Protein AF-A0A640SDH5-F1 (afdb_monomer)

Foldseek 3Di:
DDDPDDDDDDDPDDPDPDPPPDDPPDPFDFDDDLQDDDDPPDDGDGPVDDDDDDPVNVDDDPVVVCCVVPDDDPPVNVVVVVVVLVQLVVVCVVVVHDSPPDGNVSVVVVVVVVD

Solvent-accessible surface area (backbone atoms only — not comparable to full-atom values): 7808 Å² total; per-residue (Å²): 137,82,83,80,79,84,81,77,88,74,81,84,80,76,89,72,82,70,76,78,80,72,73,86,70,71,76,64,57,69,64,77,55,78,72,66,72,77,62,96,88,59,80,79,52,41,65,90,75,65,84,79,84,51,70,79,78,74,54,78,55,69,74,55,53,51,49,64,73,72,48,75,78,52,77,64,57,56,52,51,52,53,53,53,52,51,56,50,37,56,54,20,60,76,68,78,42,69,57,73,86,58,50,45,58,60,51,51,59,56,55,59,76,78,112

Radius of gyration: 28.2 Å; Cα contacts (8 Å, |Δi|>4): 42; chains: 1; bounding box: 96×28×57 Å

Secondary structure (DSSP, 8-state):
---------------S-PPP---S--PPPB---TT----TTPPPPBGGGPPPPPHHHH---HHHHHHHHH-PPPHHHHHHHHHHHHHHHHHHHHTT---SSPPHHHHHHHHGGG-

Organism: NCBI:txid285557

Structure (mmCIF, N/CA/C/O backbone):
data_AF-A0A640SDH5-F1
#
_entry.id   AF-A0A640SDH5-F1
#
loop_
_atom_site.group_PDB
_atom_site.id
_atom_site.type_symbol
_atom_site.label_atom_id
_atom_site.label_alt_id
_atom_site.label_comp_id
_atom_site.label_asym_id
_atom_site.label_entity_id
_atom_site.label_seq_id
_atom_site.pdbx_PDB_ins_code
_atom_site.Cartn_x
_atom_site.Cartn_y
_atom_site.Cartn_z
_atom_site.occupancy
_atom_site.B_iso_or_equiv
_atom_site.auth_seq_id
_atom_site.auth_comp_id
_atom_site.auth_asym_id
_atom_site.auth_atom_id
_atom_site.pdbx_PDB_model_num
ATOM 1 N N . MET A 1 1 ? 69.561 6.419 -12.230 1.00 42.62 1 MET A N 1
ATOM 2 C CA . MET A 1 1 ? 69.320 6.392 -13.681 1.00 42.62 1 MET A CA 1
ATOM 3 C C . MET A 1 1 ? 67.874 5.977 -13.787 1.00 42.62 1 MET A C 1
ATOM 5 O O . MET A 1 1 ? 67.594 4.792 -13.691 1.00 42.62 1 MET A O 1
ATOM 9 N N . ASP A 1 2 ? 66.990 6.968 -13.721 1.00 51.75 2 ASP A N 1
ATOM 10 C CA . ASP A 1 2 ? 65.544 6.789 -13.812 1.00 51.75 2 ASP A CA 1
ATOM 11 C C . ASP A 1 2 ? 65.199 6.599 -15.289 1.00 51.75 2 ASP A C 1
ATOM 13 O O . ASP A 1 2 ? 65.511 7.462 -16.107 1.00 51.75 2 ASP A O 1
ATOM 17 N N . ASP A 1 3 ? 64.628 5.447 -15.631 1.00 55.03 3 ASP A N 1
ATOM 18 C CA . ASP A 1 3 ? 64.059 5.198 -16.952 1.00 55.03 3 ASP A CA 1
ATOM 19 C C . ASP A 1 3 ? 62.738 5.978 -17.061 1.00 55.03 3 ASP A C 1
ATOM 21 O O . ASP A 1 3 ? 61.741 5.643 -16.416 1.00 55.03 3 ASP A O 1
ATOM 25 N N . GLU A 1 4 ? 62.738 7.056 -17.848 1.00 59.47 4 GLU A N 1
ATOM 26 C CA . GLU A 1 4 ? 61.537 7.820 -18.193 1.00 59.47 4 GLU A CA 1
ATOM 27 C C . GLU A 1 4 ? 60.613 6.954 -19.063 1.00 59.47 4 GLU A C 1
ATOM 29 O O . GLU A 1 4 ? 60.897 6.672 -20.226 1.00 59.47 4 GLU A O 1
ATOM 34 N N . ALA A 1 5 ? 59.494 6.513 -18.484 1.00 63.62 5 ALA A N 1
ATOM 35 C CA . ALA A 1 5 ? 58.452 5.790 -19.199 1.00 63.62 5 ALA A CA 1
ATOM 36 C C . ALA A 1 5 ? 57.774 6.719 -20.221 1.00 63.62 5 ALA A C 1
ATOM 38 O O . ALA A 1 5 ? 57.009 7.612 -19.857 1.00 63.62 5 ALA A O 1
ATOM 39 N N . GLU A 1 6 ? 58.060 6.499 -21.502 1.00 62.66 6 GLU A N 1
ATOM 40 C CA . GLU A 1 6 ? 57.423 7.181 -22.626 1.00 62.66 6 GLU A CA 1
ATOM 41 C C . GLU A 1 6 ? 55.918 6.863 -22.648 1.00 62.66 6 GLU A C 1
ATOM 43 O O . GLU A 1 6 ? 55.494 5.739 -22.925 1.00 62.66 6 GLU A O 1
ATOM 48 N N . VAL A 1 7 ? 55.094 7.858 -22.309 1.00 66.56 7 VAL A N 1
ATOM 49 C CA . VAL A 1 7 ? 53.632 7.754 -22.363 1.00 66.56 7 VAL A CA 1
ATOM 50 C C . VAL A 1 7 ? 53.188 8.075 -23.786 1.00 66.56 7 VAL A C 1
ATOM 52 O O . VAL A 1 7 ? 53.177 9.232 -24.199 1.00 66.56 7 VAL A O 1
ATOM 55 N N . VAL A 1 8 ? 52.836 7.036 -24.541 1.00 64.56 8 VAL A N 1
ATOM 56 C CA . VAL A 1 8 ? 52.263 7.171 -25.884 1.00 64.56 8 VAL A CA 1
ATOM 57 C C . VAL A 1 8 ? 50.768 7.444 -25.752 1.00 64.56 8 VAL A C 1
ATOM 59 O O . VAL A 1 8 ? 50.019 6.587 -25.283 1.00 64.56 8 VAL A O 1
ATOM 62 N N . ASP A 1 9 ? 50.338 8.635 -26.169 1.00 63.41 9 ASP A N 1
ATOM 63 C CA . ASP A 1 9 ? 48.922 8.993 -26.241 1.00 63.41 9 ASP A CA 1
ATOM 64 C C . ASP A 1 9 ? 48.301 8.324 -27.477 1.00 63.41 9 ASP A C 1
ATOM 66 O O . ASP A 1 9 ? 48.606 8.670 -28.622 1.00 63.41 9 ASP A O 1
ATOM 70 N N . ALA A 1 10 ? 47.506 7.28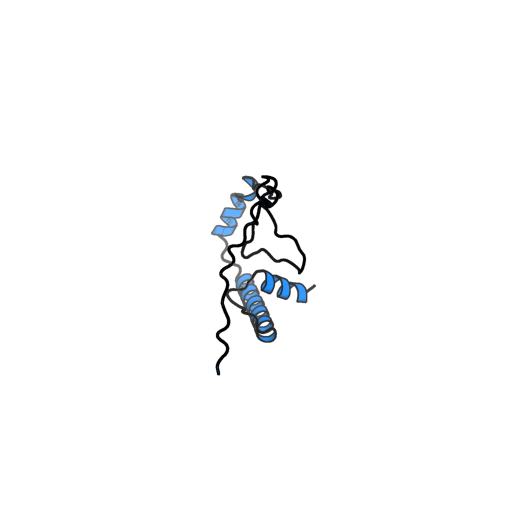2 -27.244 1.00 68.25 10 ALA A N 1
ATOM 71 C CA . ALA A 1 10 ? 46.852 6.509 -28.288 1.00 68.25 10 ALA A CA 1
ATOM 72 C C . ALA A 1 10 ? 45.354 6.827 -28.289 1.00 68.25 10 ALA A C 1
ATOM 74 O O . ALA A 1 10 ? 44.580 6.257 -27.520 1.00 68.25 10 ALA A O 1
ATOM 75 N N . GLU A 1 11 ? 44.945 7.723 -29.185 1.00 62.28 11 GLU A N 1
ATOM 76 C CA . GLU A 1 11 ? 43.537 7.952 -29.511 1.00 62.28 11 GLU A CA 1
ATOM 77 C C . GLU A 1 11 ? 42.911 6.642 -30.029 1.00 62.28 11 GLU A C 1
ATOM 79 O O . GLU A 1 11 ? 43.390 6.035 -30.995 1.00 62.28 11 GLU A O 1
ATOM 84 N N . LEU A 1 12 ? 41.840 6.176 -29.378 1.00 59.41 12 LEU A N 1
ATOM 85 C CA . LEU A 1 12 ? 41.139 4.942 -29.740 1.00 59.41 12 LEU A CA 1
ATOM 86 C C . LEU A 1 12 ? 40.325 5.166 -31.028 1.00 59.41 12 LEU A C 1
ATOM 88 O O . LEU A 1 12 ? 39.181 5.616 -30.987 1.00 59.41 12 LEU A O 1
ATOM 92 N N . ALA A 1 13 ? 40.908 4.849 -32.185 1.00 62.66 13 ALA A N 1
ATOM 93 C CA . ALA A 1 13 ? 40.216 4.909 -33.471 1.00 62.66 13 ALA A CA 1
ATOM 94 C C . ALA A 1 13 ? 39.241 3.722 -33.631 1.00 62.66 13 ALA A C 1
ATOM 96 O O . ALA A 1 13 ? 39.607 2.668 -34.156 1.00 62.66 13 ALA A O 1
ATOM 97 N N . ASP A 1 14 ? 37.992 3.882 -33.182 1.00 66.00 14 ASP A N 1
ATOM 98 C CA . ASP A 1 14 ? 36.908 2.944 -33.497 1.00 66.00 14 ASP A CA 1
ATOM 99 C C . ASP A 1 14 ? 36.401 3.181 -34.932 1.00 66.00 14 ASP A C 1
ATOM 101 O O . ASP A 1 14 ? 35.656 4.121 -35.220 1.00 66.00 14 ASP A O 1
ATOM 105 N N . ASN A 1 15 ? 36.832 2.319 -35.857 1.00 59.72 15 ASN A N 1
ATOM 106 C CA . ASN A 1 15 ? 36.441 2.343 -37.267 1.00 59.72 15 ASN A CA 1
ATOM 107 C C . ASN A 1 15 ? 35.080 1.666 -37.498 1.00 59.72 15 ASN A C 1
ATOM 109 O O . ASN A 1 15 ? 34.967 0.698 -38.252 1.00 59.72 15 ASN A O 1
ATOM 113 N N . GLY A 1 16 ? 34.030 2.228 -36.902 1.00 61.34 16 GLY A N 1
ATOM 114 C CA . GLY A 1 16 ? 32.663 2.016 -37.378 1.00 61.34 16 GLY A CA 1
ATOM 115 C C . GLY A 1 16 ? 31.845 0.944 -36.663 1.00 61.34 16 GLY A C 1
ATOM 116 O O . GLY A 1 16 ? 30.829 0.518 -37.216 1.00 61.34 16 GLY A O 1
ATOM 117 N N . HIS A 1 17 ? 32.191 0.553 -35.436 1.00 60.69 17 HIS A N 1
ATOM 118 C CA . HIS A 1 17 ? 31.261 -0.197 -34.591 1.00 60.69 17 HIS A CA 1
ATOM 119 C C . HIS A 1 17 ? 30.349 0.747 -33.801 1.00 60.69 17 HIS A C 1
ATOM 121 O O . HIS A 1 17 ? 30.404 0.847 -32.579 1.00 60.69 17 HIS A O 1
ATOM 127 N N . LEU A 1 18 ? 29.434 1.413 -34.512 1.00 63.72 18 LEU A N 1
ATOM 128 C CA . LEU A 1 18 ? 28.316 2.067 -33.838 1.00 63.72 18 LEU A CA 1
ATOM 129 C C . LEU A 1 18 ? 27.467 0.993 -33.132 1.00 63.72 18 LEU A C 1
ATOM 131 O O . LEU A 1 18 ? 27.155 -0.033 -33.751 1.00 63.72 18 LEU A O 1
ATOM 135 N N . PRO A 1 19 ? 27.081 1.192 -31.857 1.00 65.38 19 PRO A N 1
ATOM 136 C CA . PRO A 1 19 ? 26.190 0.268 -31.173 1.00 65.38 19 PRO A CA 1
ATOM 137 C C . PRO A 1 19 ? 24.903 0.110 -31.986 1.00 65.38 19 PRO A C 1
ATOM 139 O O . PRO A 1 19 ? 24.377 1.081 -32.535 1.00 65.38 19 PRO A O 1
ATOM 142 N N . ALA A 1 20 ? 24.419 -1.131 -32.090 1.00 67.81 20 ALA A N 1
ATOM 143 C CA . ALA A 1 20 ? 23.199 -1.451 -32.818 1.00 67.81 20 ALA A CA 1
ATOM 144 C C . ALA A 1 20 ? 22.068 -0.504 -32.393 1.00 67.81 20 ALA A C 1
ATOM 146 O O . ALA A 1 20 ? 21.834 -0.316 -31.198 1.00 67.81 20 ALA A O 1
ATOM 147 N N . ALA A 1 21 ? 21.377 0.088 -33.371 1.00 64.12 21 ALA A N 1
ATOM 148 C CA . ALA A 1 21 ? 20.241 0.960 -33.110 1.00 64.12 21 ALA A CA 1
ATOM 149 C C . ALA A 1 21 ? 19.214 0.198 -32.262 1.00 64.12 21 ALA A C 1
ATOM 151 O O . ALA A 1 21 ? 18.652 -0.809 -32.700 1.00 64.12 21 ALA A O 1
ATOM 152 N N . HIS A 1 22 ? 19.002 0.656 -31.028 1.00 58.16 22 HIS A N 1
ATOM 153 C CA . HIS A 1 22 ? 17.940 0.137 -30.183 1.00 58.16 22 HIS A CA 1
ATOM 154 C C . HIS A 1 22 ? 16.612 0.349 -30.913 1.00 58.16 22 HIS A C 1
ATOM 156 O O . HIS A 1 22 ? 16.319 1.447 -31.376 1.00 58.16 22 HIS A O 1
ATOM 162 N N . SER A 1 23 ? 15.825 -0.717 -31.056 1.00 61.12 23 SER A N 1
ATOM 163 C CA . SER A 1 23 ? 14.477 -0.639 -31.611 1.00 61.12 23 SER A CA 1
ATOM 164 C C . SER A 1 23 ? 13.669 0.419 -30.855 1.00 61.12 23 SER A C 1
ATOM 166 O O . SER A 1 23 ? 13.528 0.314 -29.638 1.00 61.12 23 SER A O 1
ATOM 168 N N . ASP A 1 24 ? 13.121 1.388 -31.590 1.00 55.72 24 ASP A N 1
ATOM 169 C CA . ASP A 1 24 ? 12.449 2.621 -31.136 1.00 55.72 24 ASP A CA 1
ATOM 170 C C . ASP A 1 24 ? 11.148 2.418 -30.330 1.00 55.72 24 ASP A C 1
ATOM 172 O O . ASP A 1 24 ? 10.349 3.339 -30.148 1.00 55.72 24 ASP A O 1
ATOM 176 N N . THR A 1 25 ? 10.895 1.213 -29.813 1.00 57.69 25 THR A N 1
ATOM 177 C CA . THR A 1 25 ? 9.852 1.054 -28.800 1.00 57.69 25 THR A CA 1
ATOM 178 C C . THR A 1 25 ? 10.391 1.643 -27.510 1.00 57.69 25 THR A C 1
ATOM 180 O O . THR A 1 25 ? 11.098 0.972 -26.757 1.00 57.69 25 THR A O 1
ATOM 183 N N . ALA A 1 26 ? 10.084 2.923 -27.285 1.00 61.91 26 ALA A N 1
ATOM 184 C CA . ALA A 1 26 ? 10.378 3.594 -26.032 1.00 61.91 26 ALA A CA 1
ATOM 185 C C . ALA A 1 26 ? 9.954 2.670 -24.877 1.00 61.91 26 ALA A C 1
ATOM 187 O O . ALA A 1 26 ? 8.803 2.215 -24.864 1.00 61.91 26 ALA A O 1
ATOM 188 N N . PRO A 1 27 ? 10.859 2.343 -23.935 1.00 61.34 27 PRO A N 1
ATOM 189 C CA . PRO A 1 27 ? 10.501 1.493 -22.816 1.00 61.34 27 PRO A CA 1
ATOM 190 C C . PRO A 1 27 ? 9.328 2.146 -22.088 1.00 61.34 27 PRO A C 1
ATOM 192 O O . PRO A 1 27 ? 9.391 3.318 -21.707 1.00 61.34 27 PRO A O 1
ATOM 195 N N . SER A 1 28 ? 8.233 1.396 -21.951 1.00 71.81 28 SER A N 1
ATOM 196 C CA . SER A 1 28 ? 7.040 1.849 -21.241 1.00 71.81 28 SER A CA 1
ATOM 197 C C . SER A 1 28 ? 7.455 2.356 -19.865 1.00 71.81 28 SER A C 1
ATOM 199 O O . SER A 1 28 ? 8.159 1.646 -19.139 1.00 71.81 28 SER A O 1
ATOM 201 N N . ARG A 1 29 ? 7.064 3.589 -19.527 1.00 76.88 29 ARG A N 1
ATOM 202 C CA . ARG A 1 29 ? 7.544 4.251 -18.313 1.00 76.88 29 ARG A CA 1
ATOM 203 C C . ARG A 1 29 ? 7.168 3.413 -17.088 1.00 76.88 29 ARG A C 1
ATOM 205 O O . ARG A 1 29 ? 6.013 2.985 -16.987 1.00 76.88 29 ARG A O 1
ATOM 212 N N . PRO A 1 30 ? 8.124 3.139 -16.182 1.00 77.44 30 PRO A N 1
ATOM 213 C CA . PRO A 1 30 ? 7.820 2.409 -14.967 1.00 77.44 30 PRO A CA 1
ATOM 214 C C . PRO A 1 30 ? 6.908 3.266 -14.085 1.00 77.44 30 PRO A C 1
ATOM 216 O O . PRO A 1 30 ? 7.207 4.432 -13.822 1.00 77.44 30 PRO A O 1
ATOM 219 N N . VAL A 1 31 ? 5.809 2.682 -13.614 1.00 78.81 31 VAL A N 1
ATOM 220 C CA . VAL A 1 31 ? 4.866 3.343 -12.707 1.00 78.81 31 VAL A CA 1
ATOM 221 C C . VAL A 1 31 ? 5.130 2.848 -11.297 1.00 78.81 31 VAL A C 1
ATOM 223 O O . VAL A 1 31 ? 4.472 1.937 -10.805 1.00 78.81 31 VAL A O 1
ATOM 226 N N . VAL A 1 32 ? 6.141 3.433 -10.660 1.00 77.75 32 VAL A N 1
ATOM 227 C CA . VAL A 1 32 ? 6.491 3.132 -9.270 1.00 77.75 32 VAL A CA 1
ATOM 228 C C . VAL A 1 32 ? 5.995 4.259 -8.382 1.00 77.75 32 VAL A C 1
ATOM 230 O O . VAL A 1 32 ? 6.346 5.423 -8.574 1.00 77.75 32 VAL A O 1
ATOM 233 N N . ASP A 1 33 ? 5.209 3.905 -7.376 1.00 79.38 33 ASP A N 1
ATOM 234 C CA . ASP A 1 33 ? 4.755 4.816 -6.333 1.00 79.38 33 ASP A CA 1
ATOM 235 C C . ASP A 1 33 ? 5.069 4.266 -4.931 1.00 79.38 33 ASP A C 1
ATOM 237 O O . ASP A 1 33 ? 5.654 3.197 -4.755 1.00 79.38 33 ASP A O 1
ATOM 241 N N . ARG A 1 34 ? 4.646 4.991 -3.890 1.00 70.25 34 ARG A N 1
ATOM 242 C CA . ARG A 1 34 ? 4.826 4.583 -2.482 1.00 70.25 34 ARG A CA 1
ATOM 243 C C . ARG A 1 34 ? 4.100 3.279 -2.096 1.00 70.25 34 ARG A C 1
ATOM 245 O O . ARG A 1 34 ? 4.282 2.788 -0.975 1.00 70.25 34 ARG A O 1
ATOM 252 N N . HIS A 1 35 ? 3.217 2.776 -2.955 1.00 77.50 35 HIS A N 1
ATOM 253 C CA . HIS A 1 35 ? 2.438 1.552 -2.779 1.00 77.50 35 HIS A CA 1
ATOM 254 C C . HIS A 1 35 ? 2.986 0.377 -3.587 1.00 77.50 35 HIS A C 1
ATOM 256 O O . HIS A 1 35 ? 2.576 -0.757 -3.353 1.00 77.50 35 HIS A O 1
ATOM 262 N N . THR A 1 36 ? 3.959 0.624 -4.460 1.00 77.38 36 THR A N 1
ATOM 263 C CA . THR A 1 36 ? 4.641 -0.415 -5.223 1.00 77.38 36 THR A CA 1
ATOM 264 C C . THR A 1 36 ? 5.560 -1.216 -4.298 1.00 77.38 36 THR A C 1
ATOM 266 O O . THR A 1 36 ? 6.504 -0.680 -3.715 1.00 77.38 36 THR A O 1
ATOM 269 N N . ILE A 1 37 ? 5.268 -2.507 -4.143 1.00 79.50 37 ILE A N 1
ATOM 270 C CA .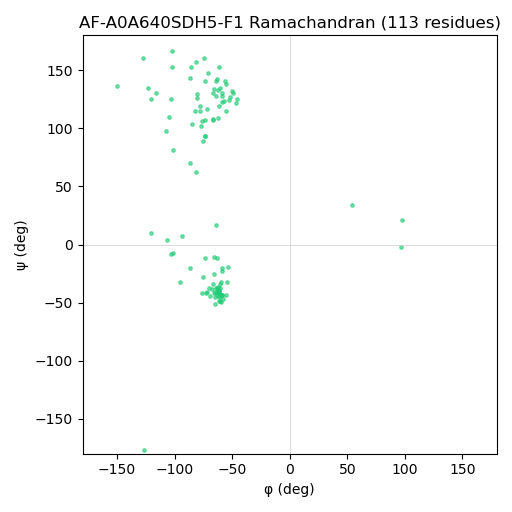 ILE A 1 37 ? 6.085 -3.475 -3.402 1.00 79.50 37 ILE A CA 1
ATOM 271 C C . ILE A 1 37 ? 6.461 -4.563 -4.394 1.00 79.50 37 ILE A C 1
ATOM 273 O O . ILE A 1 37 ? 5.572 -5.141 -5.009 1.00 79.50 37 ILE A O 1
ATOM 277 N N . LEU A 1 38 ? 7.757 -4.827 -4.536 1.00 80.56 38 LEU A N 1
ATOM 278 C CA . LEU A 1 38 ? 8.271 -5.834 -5.455 1.00 80.56 38 LEU A CA 1
ATOM 279 C C . LEU A 1 38 ? 9.101 -6.854 -4.689 1.00 80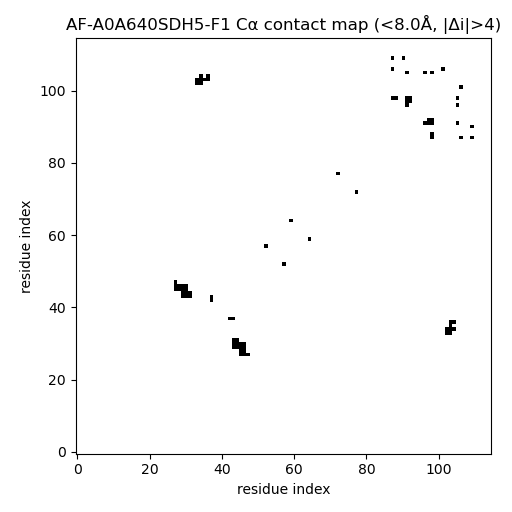.56 38 LEU A C 1
ATOM 281 O O . LEU A 1 38 ? 9.944 -6.489 -3.861 1.00 80.56 38 LEU A O 1
ATOM 285 N N . ALA A 1 39 ? 8.878 -8.128 -4.983 1.00 83.50 39 ALA A N 1
ATOM 286 C CA . ALA A 1 39 ? 9.786 -9.187 -4.584 1.00 83.50 39 ALA A CA 1
ATOM 287 C C . ALA A 1 39 ? 11.056 -9.159 -5.452 1.00 83.50 39 ALA A C 1
ATOM 289 O O . ALA A 1 39 ? 11.102 -8.594 -6.548 1.00 83.50 39 ALA A O 1
ATOM 290 N N . ARG A 1 40 ? 12.130 -9.789 -4.963 1.00 81.56 40 ARG A N 1
ATOM 291 C CA . ARG A 1 40 ? 13.387 -9.864 -5.714 1.00 81.56 40 ARG A CA 1
ATOM 292 C C . ARG A 1 40 ? 13.159 -10.616 -7.030 1.00 81.56 40 ARG A C 1
ATOM 294 O O . ARG A 1 40 ? 12.836 -11.797 -7.008 1.00 81.56 40 ARG A O 1
ATOM 301 N N . GLY A 1 41 ? 13.404 -9.939 -8.150 1.00 83.31 41 GLY A N 1
ATOM 302 C CA . GLY A 1 41 ? 13.253 -10.502 -9.496 1.00 83.31 41 GLY A CA 1
ATOM 303 C C . GLY A 1 41 ? 11.917 -10.189 -10.173 1.00 83.31 41 GLY A C 1
ATOM 304 O O . GLY A 1 41 ? 11.747 -10.560 -11.331 1.00 83.31 41 GLY A O 1
ATOM 305 N N . GLU A 1 42 ? 10.994 -9.493 -9.507 1.00 83.94 42 GLU A N 1
ATOM 306 C CA . GLU A 1 42 ? 9.773 -9.014 -10.157 1.00 83.94 42 GLU A CA 1
ATOM 307 C C . GLU A 1 42 ? 10.059 -7.829 -11.084 1.00 83.94 42 GLU A C 1
ATOM 309 O O . GLU A 1 42 ? 10.867 -6.945 -10.784 1.00 83.94 42 GLU A O 1
ATOM 314 N N . ALA A 1 43 ? 9.385 -7.827 -12.235 1.00 81.19 43 ALA A N 1
ATOM 315 C CA . ALA A 1 43 ? 9.473 -6.747 -13.204 1.00 81.19 43 ALA A CA 1
ATOM 316 C C . ALA A 1 43 ? 8.768 -5.487 -12.683 1.00 81.19 43 ALA A C 1
ATOM 318 O O . ALA A 1 43 ? 7.754 -5.564 -11.988 1.00 81.19 43 ALA A O 1
ATOM 319 N N . LEU A 1 44 ? 9.289 -4.317 -13.058 1.00 81.81 44 LEU A N 1
ATOM 320 C CA . LEU A 1 44 ? 8.653 -3.047 -12.724 1.00 81.81 44 LEU A CA 1
ATOM 321 C C . LEU A 1 44 ? 7.298 -2.938 -13.445 1.00 81.81 44 LEU A C 1
ATOM 323 O O . LEU A 1 44 ? 7.241 -3.200 -14.648 1.00 81.81 44 LEU A O 1
ATOM 327 N N . PRO A 1 45 ? 6.223 -2.525 -12.752 1.00 79.56 45 PRO A N 1
ATOM 328 C CA . PRO A 1 45 ? 4.948 -2.241 -13.398 1.00 79.56 45 PRO A CA 1
ATOM 329 C C . PRO A 1 45 ? 5.102 -1.079 -14.385 1.00 79.56 45 PRO A C 1
ATOM 331 O O . PRO A 1 45 ? 5.824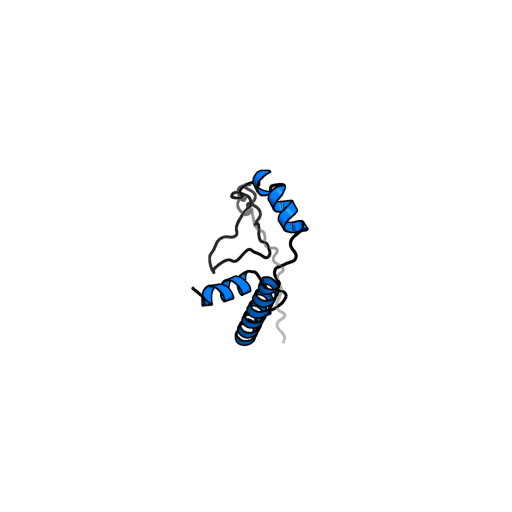 -0.117 -14.117 1.00 79.56 45 PRO A O 1
ATOM 334 N N . THR A 1 46 ? 4.413 -1.155 -15.522 1.00 80.81 46 THR A N 1
ATOM 335 C CA . THR A 1 46 ? 4.481 -0.149 -16.591 1.00 80.81 46 THR A CA 1
ATOM 336 C C . THR A 1 46 ? 3.092 0.343 -16.997 1.00 80.81 46 THR A C 1
ATOM 338 O O . THR A 1 46 ? 2.081 -0.314 -16.742 1.00 80.81 46 THR A O 1
ATOM 341 N N . GLU A 1 47 ? 3.033 1.511 -17.645 1.00 72.44 47 GLU A N 1
ATOM 342 C CA . GLU A 1 47 ? 1.776 2.150 -18.082 1.00 72.44 47 GLU A CA 1
ATOM 343 C C . GLU A 1 47 ? 0.945 1.283 -19.049 1.00 72.44 47 GLU A C 1
ATOM 345 O O . GLU A 1 47 ? -0.273 1.426 -19.120 1.00 72.44 47 GLU A O 1
ATOM 350 N N . ALA A 1 48 ? 1.576 0.338 -19.755 1.00 67.31 48 ALA A N 1
ATOM 351 C CA . ALA A 1 48 ? 0.939 -0.484 -20.787 1.00 67.31 48 ALA A CA 1
ATOM 352 C C . ALA A 1 48 ? -0.149 -1.449 -20.261 1.00 67.31 48 ALA A C 1
ATOM 354 O O . ALA A 1 48 ? -0.875 -2.034 -21.062 1.00 67.31 48 ALA A O 1
ATOM 355 N N . GLY A 1 49 ? -0.272 -1.623 -18.939 1.00 61.56 49 GLY A N 1
ATOM 356 C CA . GLY A 1 49 ? -1.226 -2.540 -18.302 1.00 61.56 49 GLY A CA 1
ATOM 357 C C . GLY A 1 49 ? -2.226 -1.887 -17.344 1.00 61.56 49 GLY A C 1
ATOM 358 O O . GLY A 1 49 ? -2.898 -2.604 -16.602 1.00 61.56 49 GLY A O 1
ATOM 359 N N . GLN A 1 50 ? -2.316 -0.553 -17.297 1.00 63.22 50 GLN A N 1
ATOM 360 C CA . GLN A 1 50 ? -3.185 0.119 -16.328 1.00 63.22 50 GLN A CA 1
ATOM 361 C C . GLN A 1 50 ? -4.653 0.152 -16.765 1.00 63.22 50 GLN A C 1
ATOM 363 O O . GLN A 1 50 ? -5.008 0.663 -17.826 1.00 63.22 50 GLN A O 1
ATOM 368 N N . LEU A 1 51 ? -5.527 -0.341 -15.884 1.00 64.88 51 LEU A N 1
ATOM 369 C CA . LEU A 1 51 ? -6.968 -0.123 -15.976 1.00 64.88 51 LEU A CA 1
ATOM 370 C C . LEU A 1 51 ? -7.259 1.376 -15.817 1.00 64.88 51 LEU A C 1
ATOM 372 O O . LEU A 1 51 ? -6.809 2.006 -14.861 1.00 64.88 51 LEU A O 1
ATOM 376 N N . THR A 1 52 ? -8.010 1.954 -16.754 1.00 65.44 52 THR A N 1
ATOM 377 C CA . THR A 1 52 ? -8.459 3.349 -16.657 1.00 65.44 52 THR A CA 1
ATOM 378 C C . THR A 1 52 ? -9.676 3.434 -15.737 1.00 65.44 52 THR A C 1
ATOM 380 O O . THR A 1 52 ? -10.640 2.693 -15.924 1.00 65.44 52 THR A O 1
ATOM 383 N N . TYR A 1 53 ? -9.642 4.336 -14.753 1.00 65.50 53 TYR A N 1
ATOM 384 C CA . TYR A 1 53 ? -10.777 4.568 -13.857 1.00 65.50 53 TYR A CA 1
ATOM 385 C C . TYR A 1 53 ? -11.995 5.105 -14.615 1.00 65.50 53 TYR A C 1
ATOM 387 O O . TYR A 1 53 ? -11.869 5.968 -15.487 1.00 65.50 53 TYR A O 1
ATOM 395 N N . THR A 1 54 ? -13.181 4.632 -14.239 1.00 77.31 54 THR A N 1
ATOM 396 C CA . THR A 1 54 ? -14.467 5.152 -14.718 1.00 77.31 54 THR A CA 1
ATOM 397 C C . THR A 1 54 ? -15.114 6.051 -13.665 1.00 77.31 54 THR A C 1
ATOM 399 O O . THR A 1 54 ? -14.737 6.029 -12.495 1.00 77.31 54 THR A O 1
ATOM 402 N N . GLU A 1 55 ? -16.141 6.823 -14.034 1.00 74.19 55 GLU A N 1
ATOM 403 C CA . GLU A 1 55 ? -16.875 7.670 -13.074 1.00 74.19 55 GLU A CA 1
ATOM 404 C C . GLU A 1 55 ? -17.420 6.882 -11.873 1.00 74.19 55 GLU A C 1
ATOM 406 O O . GLU A 1 55 ? -17.458 7.392 -10.753 1.00 74.19 55 GLU A O 1
ATOM 411 N N . ARG A 1 56 ? -17.788 5.612 -12.080 1.00 73.44 56 ARG A N 1
ATOM 412 C CA . ARG A 1 56 ? -18.279 4.731 -11.009 1.00 73.44 56 ARG A CA 1
ATOM 413 C C . ARG A 1 56 ? -17.214 4.424 -9.958 1.00 73.44 56 ARG A C 1
ATOM 415 O O . ARG A 1 56 ? -17.570 4.126 -8.823 1.00 73.44 56 ARG A O 1
ATOM 422 N N . ASP A 1 57 ? -15.942 4.496 -10.334 1.00 73.00 57 ASP A N 1
ATOM 423 C CA . ASP A 1 57 ? -14.806 4.265 -9.443 1.00 73.00 57 ASP A CA 1
ATOM 424 C C . ASP A 1 57 ? -14.402 5.544 -8.692 1.00 73.00 57 ASP A C 1
ATOM 426 O O . ASP A 1 57 ? -13.749 5.477 -7.651 1.00 73.00 57 ASP A O 1
ATOM 430 N N . LEU A 1 58 ? -14.802 6.714 -9.205 1.00 75.69 58 LEU A N 1
ATOM 431 C CA . LEU A 1 58 ? -14.432 8.025 -8.667 1.00 75.69 58 LEU A CA 1
ATOM 432 C C . LEU A 1 58 ? -15.481 8.600 -7.707 1.00 75.69 58 LEU A C 1
ATOM 434 O O . LEU A 1 58 ? -15.124 9.315 -6.767 1.00 75.69 58 LEU A O 1
ATOM 438 N N . TYR A 1 59 ? -16.765 8.302 -7.923 1.00 83.06 59 TYR A N 1
ATOM 439 C CA . TYR A 1 59 ? -17.862 8.929 -7.184 1.00 83.06 59 TYR A CA 1
ATOM 440 C C . TYR A 1 59 ? -18.648 7.933 -6.328 1.00 83.06 59 TYR A C 1
ATOM 442 O O . TYR A 1 59 ? -19.117 6.895 -6.788 1.00 83.06 59 TYR A O 1
ATOM 450 N N . VAL A 1 60 ? -18.852 8.293 -5.058 1.00 81.44 60 VAL A N 1
ATOM 451 C CA . VAL A 1 60 ? -19.731 7.554 -4.142 1.00 81.44 60 VAL A CA 1
ATOM 452 C C . VAL A 1 60 ? -21.181 8.016 -4.285 1.00 81.44 60 VAL A C 1
ATOM 454 O O . VAL A 1 60 ? -21.448 9.172 -4.607 1.00 81.44 60 VAL A O 1
ATOM 457 N N . SER A 1 61 ? -22.134 7.130 -3.986 1.00 84.62 61 SER A N 1
ATOM 458 C CA . SER A 1 61 ? -23.555 7.491 -3.956 1.00 84.62 61 SER A CA 1
ATOM 459 C C . SER A 1 61 ? -23.857 8.568 -2.910 1.00 84.62 61 SER A C 1
ATOM 461 O O . SER A 1 61 ? -23.196 8.650 -1.871 1.00 84.62 61 SER A O 1
ATOM 463 N N . GLU A 1 62 ? -24.910 9.352 -3.145 1.00 85.31 62 GLU A N 1
ATOM 464 C CA . GLU A 1 62 ? -25.342 10.428 -2.245 1.00 85.31 62 GLU A CA 1
ATOM 465 C C . GLU A 1 62 ? -25.601 9.922 -0.816 1.00 85.31 62 GLU A C 1
ATOM 467 O O . GLU A 1 62 ? -25.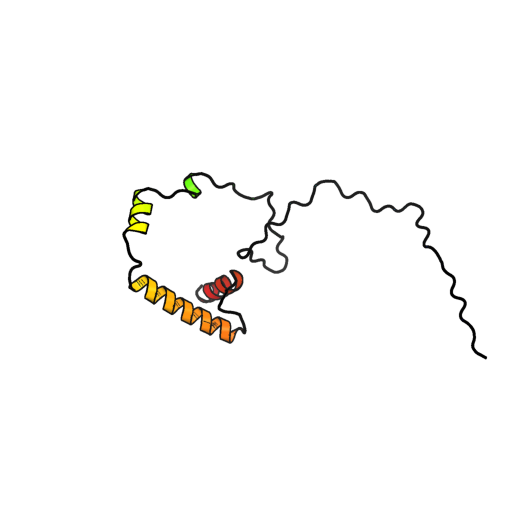082 10.482 0.149 1.00 85.31 62 GLU A O 1
ATOM 472 N N . ALA A 1 63 ? -26.266 8.771 -0.679 1.00 79.25 63 ALA A N 1
ATOM 473 C CA . ALA A 1 63 ? -26.488 8.113 0.610 1.00 79.25 63 ALA A CA 1
ATOM 474 C C . ALA A 1 63 ? -25.178 7.740 1.340 1.00 79.25 63 ALA A C 1
ATOM 476 O O . ALA A 1 63 ? -25.113 7.751 2.573 1.00 79.25 63 ALA A O 1
ATOM 477 N N . THR A 1 64 ? -24.117 7.404 0.600 1.00 78.50 64 THR A N 1
ATOM 478 C CA . THR A 1 64 ? -22.792 7.109 1.172 1.00 78.50 64 THR A CA 1
ATOM 479 C C . THR A 1 64 ? -22.082 8.393 1.587 1.00 78.50 64 THR A C 1
ATOM 481 O O . THR A 1 64 ? -21.516 8.453 2.680 1.00 78.50 64 THR A O 1
ATOM 484 N N . ALA A 1 65 ? -22.165 9.440 0.764 1.00 82.38 65 ALA A N 1
ATOM 485 C CA . ALA A 1 65 ? -21.624 10.755 1.085 1.00 82.38 65 ALA A CA 1
ATOM 486 C C . ALA A 1 65 ? -22.277 11.345 2.347 1.00 82.38 65 ALA A C 1
ATOM 488 O O . ALA A 1 65 ? -21.580 11.860 3.221 1.00 82.38 65 ALA A O 1
ATOM 489 N N . GLU A 1 66 ? -23.596 11.223 2.487 1.00 79.69 66 GLU A N 1
ATOM 490 C CA . GLU A 1 66 ? -24.333 11.699 3.659 1.00 79.69 66 GLU A CA 1
ATOM 491 C C . GLU A 1 66 ? -23.945 10.931 4.932 1.00 79.69 66 GLU A C 1
ATOM 493 O O . GLU A 1 66 ? -23.702 11.528 5.984 1.00 79.69 66 GLU A O 1
ATOM 498 N N . ARG A 1 67 ? -23.773 9.606 4.833 1.00 73.38 67 ARG A N 1
ATOM 499 C CA . ARG A 1 67 ? -23.262 8.783 5.942 1.00 73.38 67 ARG A CA 1
ATOM 500 C C . ARG A 1 67 ? -21.848 9.175 6.363 1.00 73.38 67 ARG A C 1
ATOM 502 O O . ARG A 1 67 ? -21.575 9.182 7.561 1.00 73.38 67 ARG A O 1
ATOM 509 N N . LEU A 1 68 ? -20.970 9.491 5.412 1.00 71.44 68 LEU A N 1
ATOM 510 C CA . LEU A 1 68 ? -19.601 9.938 5.692 1.00 71.44 68 LEU A CA 1
ATOM 511 C C . LEU A 1 68 ? -19.571 11.313 6.372 1.00 71.44 68 LEU A C 1
ATOM 513 O O . LEU A 1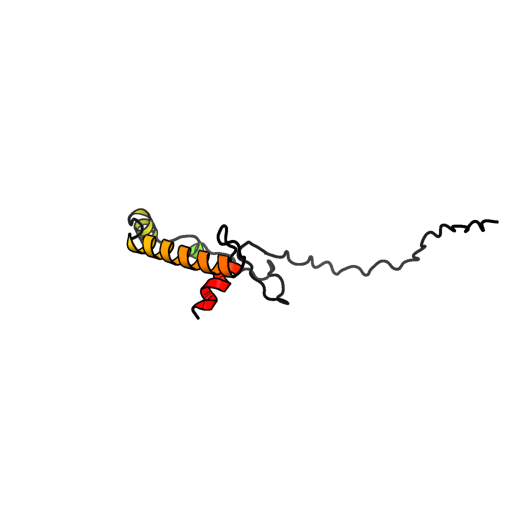 68 ? -18.764 11.519 7.275 1.00 71.44 68 LEU A O 1
ATOM 517 N N . LYS A 1 69 ? -20.453 12.234 5.967 1.00 72.69 69 LYS A N 1
ATOM 518 C CA . LYS A 1 69 ? -20.553 13.583 6.548 1.00 72.69 69 LYS A CA 1
ATOM 519 C C . LYS A 1 69 ? -21.146 13.575 7.960 1.00 72.69 69 LYS A C 1
ATOM 521 O O . LYS A 1 69 ? -20.659 14.292 8.828 1.00 72.69 69 LYS A O 1
ATOM 526 N N . ASN A 1 70 ? -22.172 12.754 8.195 1.00 66.12 70 ASN A N 1
ATOM 527 C CA . ASN A 1 70 ? -23.017 12.857 9.391 1.00 66.12 70 ASN A CA 1
ATOM 528 C C . ASN A 1 70 ? -22.704 11.834 10.493 1.00 66.12 70 ASN A C 1
ATOM 530 O O . ASN A 1 70 ? -23.257 11.927 11.589 1.00 66.12 70 ASN A O 1
ATOM 534 N N . LYS A 1 71 ? -21.824 10.855 10.251 1.00 58.81 71 LYS A N 1
ATOM 535 C CA . LYS A 1 71 ? -21.383 9.920 11.295 1.00 58.81 71 LYS A CA 1
ATOM 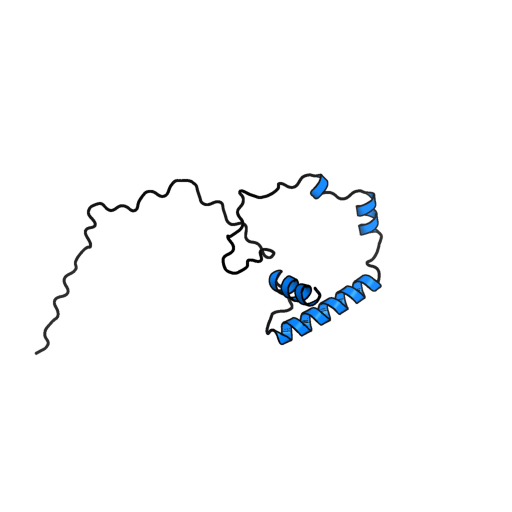536 C C . LYS A 1 71 ? -19.969 10.266 11.743 1.00 58.81 71 LYS A C 1
ATOM 538 O O . LYS A 1 71 ? -19.002 10.033 11.022 1.00 58.81 71 LYS A O 1
ATOM 543 N N . SER A 1 72 ? -19.843 10.779 12.970 1.00 55.78 72 SER A N 1
ATOM 544 C CA . SER A 1 72 ? -18.548 10.818 13.650 1.00 55.78 72 SER A CA 1
ATOM 545 C C . SER A 1 72 ? -17.994 9.393 13.717 1.00 55.78 72 SER A C 1
ATOM 547 O O . SER A 1 72 ? -18.750 8.429 13.887 1.00 55.78 72 SER A O 1
ATOM 549 N N . LYS A 1 73 ? -16.675 9.241 13.522 1.00 58.25 73 LYS A N 1
ATOM 550 C CA . LYS A 1 73 ? -15.999 7.943 13.646 1.00 58.25 73 LYS A CA 1
ATOM 551 C C . LYS A 1 73 ? -16.488 7.286 14.940 1.00 58.25 73 LYS A C 1
ATOM 553 O O . LYS A 1 73 ? -16.325 7.906 15.995 1.00 58.25 73 LYS A O 1
ATOM 558 N N . PRO A 1 74 ? -17.085 6.081 14.892 1.00 61.28 74 PRO A N 1
ATOM 559 C CA . PRO A 1 74 ? -17.510 5.402 16.103 1.00 61.28 74 PRO A CA 1
ATOM 560 C C . PRO A 1 74 ? -16.329 5.394 17.067 1.00 61.28 74 PRO A C 1
ATOM 562 O O . PRO A 1 74 ? -15.214 5.060 16.672 1.00 61.28 74 PRO A O 1
ATOM 565 N N . ARG A 1 75 ? -16.542 5.773 18.327 1.00 58.59 75 ARG A N 1
ATOM 566 C CA . ARG A 1 75 ? -15.478 5.832 19.348 1.00 58.59 75 ARG A CA 1
ATOM 567 C C . ARG A 1 75 ? -14.707 4.505 19.487 1.00 58.59 75 ARG A C 1
ATOM 569 O O . ARG A 1 75 ? -13.594 4.478 20.000 1.00 58.59 75 ARG A O 1
ATOM 576 N N . ASN A 1 76 ? -15.300 3.407 19.015 1.00 61.19 76 ASN A N 1
ATOM 577 C CA . ASN A 1 76 ? -14.664 2.100 18.881 1.00 61.19 76 ASN A CA 1
ATOM 578 C C . ASN A 1 76 ? -13.643 2.051 17.736 1.00 61.19 76 ASN A C 1
ATOM 580 O O . ASN A 1 76 ? -12.547 1.549 17.938 1.00 61.19 76 ASN A O 1
ATOM 584 N N . THR A 1 77 ? -13.937 2.642 16.576 1.00 63.66 77 THR A N 1
ATOM 585 C CA . THR A 1 77 ? -13.025 2.698 15.426 1.00 63.66 77 THR A CA 1
ATOM 586 C C . THR A 1 77 ? -11.736 3.443 15.761 1.00 63.66 77 THR A C 1
ATOM 588 O O . THR A 1 77 ? -10.663 2.976 15.400 1.00 63.66 77 THR A O 1
ATOM 591 N N . SER A 1 78 ? -11.802 4.559 16.499 1.00 63.59 78 SER A N 1
ATOM 592 C CA . SER A 1 78 ? -10.589 5.277 16.920 1.00 63.59 78 SER A CA 1
ATOM 593 C C . SER A 1 78 ? -9.726 4.441 17.869 1.00 63.59 78 SER A C 1
ATOM 595 O O . SER A 1 78 ? -8.527 4.316 17.642 1.00 63.59 78 SER A O 1
ATOM 597 N N . LYS A 1 79 ? -10.339 3.789 18.868 1.00 69.25 79 LYS A N 1
ATOM 598 C CA . LYS A 1 79 ? -9.633 2.885 19.793 1.00 69.25 79 LYS A CA 1
ATOM 599 C C . LYS A 1 79 ? -8.975 1.711 19.069 1.00 69.25 79 LYS A C 1
ATOM 601 O O . LYS A 1 79 ? -7.822 1.396 19.351 1.00 69.25 79 LYS A O 1
ATOM 606 N N . THR A 1 80 ? -9.680 1.087 18.125 1.00 74.94 80 THR A N 1
ATOM 607 C CA . THR A 1 80 ? -9.131 -0.004 17.311 1.00 74.94 80 THR A CA 1
ATOM 608 C C . THR A 1 80 ? -7.964 0.484 16.454 1.00 74.94 80 THR A C 1
ATOM 610 O O . THR A 1 80 ? -6.925 -0.170 16.425 1.00 74.94 80 THR A O 1
ATOM 613 N N . CYS A 1 81 ? -8.084 1.655 15.817 1.00 73.50 81 CYS A N 1
ATOM 614 C CA . CYS A 1 81 ? -6.985 2.239 15.048 1.00 73.50 81 CYS A CA 1
ATOM 615 C C . CYS A 1 81 ? -5.748 2.501 15.915 1.00 73.50 81 CYS A C 1
ATOM 617 O O . CYS A 1 81 ? -4.634 2.214 15.482 1.00 73.50 81 CYS A O 1
ATOM 619 N N . ASP A 1 82 ? -5.918 3.043 17.120 1.00 77.69 82 ASP A N 1
ATOM 620 C CA . ASP A 1 82 ? -4.792 3.356 18.004 1.00 77.69 82 ASP A CA 1
ATOM 621 C C . ASP A 1 82 ? -4.130 2.090 18.564 1.00 77.69 82 ASP A C 1
ATOM 623 O O . ASP A 1 82 ? -2.902 2.013 18.603 1.00 77.69 82 ASP A O 1
ATOM 627 N N . SER A 1 83 ? -4.917 1.059 18.885 1.00 83.19 83 SER A N 1
ATOM 628 C CA . SER A 1 83 ? -4.398 -0.258 19.273 1.00 83.19 83 SER A CA 1
ATOM 629 C C . SER A 1 83 ? -3.561 -0.899 18.158 1.00 83.19 83 SER A C 1
ATOM 631 O O . SER A 1 83 ? -2.419 -1.289 18.402 1.00 83.19 83 SER A O 1
ATOM 633 N N . GLN A 1 84 ? -4.067 -0.922 16.919 1.00 82.69 84 GLN A N 1
ATOM 634 C CA . GLN A 1 84 ? -3.337 -1.470 15.767 1.00 82.69 84 GLN A CA 1
ATOM 635 C C . GLN A 1 84 ? -2.056 -0.684 15.459 1.00 82.69 84 GLN A C 1
ATOM 637 O O . GLN A 1 84 ? -1.027 -1.268 15.125 1.00 82.69 84 GLN A O 1
ATOM 642 N N . ARG A 1 85 ? -2.084 0.646 15.612 1.00 84.38 85 ARG A N 1
ATOM 643 C CA . ARG A 1 85 ? -0.886 1.488 15.463 1.00 84.38 85 ARG A CA 1
ATOM 644 C C . ARG A 1 85 ? 0.169 1.180 16.523 1.00 84.38 85 ARG A C 1
ATOM 646 O O . ARG A 1 85 ? 1.354 1.212 16.203 1.00 84.38 85 ARG A O 1
ATOM 653 N N . GLY A 1 86 ? -0.253 0.897 17.756 1.00 85.00 86 GLY A N 1
ATOM 654 C CA . GLY A 1 86 ? 0.644 0.480 18.834 1.00 85.00 86 GLY A CA 1
ATOM 655 C C . GLY A 1 86 ? 1.361 -0.827 18.500 1.00 85.00 86 GLY A C 1
ATOM 656 O O . GLY A 1 86 ? 2.584 -0.883 18.565 1.00 85.00 86 GLY A O 1
ATOM 657 N N . MET A 1 87 ? 0.612 -1.835 18.048 1.00 86.31 87 MET A N 1
ATOM 658 C CA . MET A 1 87 ? 1.173 -3.131 17.646 1.00 86.31 87 MET A CA 1
ATOM 659 C C . MET A 1 87 ? 2.164 -3.003 16.479 1.00 86.31 87 MET A C 1
ATOM 661 O O . MET A 1 87 ? 3.272 -3.536 16.554 1.00 86.31 87 MET A O 1
ATOM 665 N N . LEU A 1 88 ? 1.812 -2.232 15.442 1.00 85.44 88 LEU A N 1
ATOM 666 C CA . LEU A 1 88 ? 2.707 -1.958 14.311 1.00 85.44 88 LEU A CA 1
ATOM 667 C C . LEU A 1 88 ? 4.014 -1.297 14.767 1.00 85.44 88 LEU A C 1
ATOM 669 O O . LEU A 1 88 ? 5.087 -1.673 14.298 1.00 85.44 88 LEU A O 1
ATOM 673 N N . LYS A 1 89 ? 3.933 -0.323 15.683 1.00 86.56 89 LYS A N 1
ATOM 674 C CA . LYS A 1 89 ? 5.111 0.360 16.228 1.00 86.56 89 LYS A CA 1
ATOM 675 C C . LYS A 1 89 ? 6.053 -0.630 16.914 1.00 86.56 89 LYS A C 1
ATOM 677 O O . LYS A 1 89 ? 7.233 -0.643 16.579 1.00 86.56 89 LYS A O 1
ATOM 682 N N . THR A 1 90 ? 5.532 -1.476 17.801 1.00 88.56 90 THR A N 1
ATOM 683 C CA . THR A 1 90 ? 6.334 -2.476 18.521 1.00 88.56 90 THR A CA 1
ATOM 684 C C . THR A 1 90 ? 7.036 -3.444 17.568 1.00 88.56 90 THR A C 1
ATOM 686 O O . THR A 1 90 ? 8.224 -3.709 17.733 1.00 88.56 90 THR A O 1
ATOM 689 N N . GLN A 1 91 ? 6.346 -3.933 16.534 1.00 84.56 91 GLN A N 1
ATOM 690 C CA . GLN A 1 91 ? 6.967 -4.824 15.549 1.00 84.56 91 GLN A CA 1
ATOM 691 C C . GLN A 1 91 ? 8.052 -4.116 14.727 1.00 84.56 91 GLN A C 1
ATOM 693 O O . GLN A 1 91 ? 9.119 -4.681 14.490 1.00 84.56 91 GLN A O 1
ATOM 698 N N . CYS A 1 92 ? 7.807 -2.873 14.307 1.00 84.44 92 CYS A N 1
ATOM 699 C CA . CYS A 1 92 ? 8.810 -2.096 13.583 1.00 84.44 92 CYS A CA 1
ATOM 700 C C . CYS A 1 92 ? 10.064 -1.859 14.438 1.00 84.44 92 CYS A C 1
ATOM 702 O O . CYS A 1 92 ? 11.169 -1.994 13.926 1.00 84.44 92 CYS A O 1
ATOM 704 N N . GLU A 1 93 ? 9.913 -1.574 15.736 1.00 86.50 93 GLU A N 1
ATOM 705 C CA . GLU A 1 93 ? 11.042 -1.415 16.666 1.00 86.50 93 GLU A CA 1
ATOM 706 C C . GLU A 1 93 ? 11.869 -2.705 16.793 1.00 86.50 93 GLU A C 1
ATOM 708 O O . GLU A 1 93 ? 13.096 -2.647 16.785 1.00 86.50 93 GLU A O 1
ATOM 713 N N . GLN A 1 94 ? 11.220 -3.873 16.822 1.00 85.12 94 GLN A N 1
ATOM 714 C CA . GLN A 1 94 ? 11.907 -5.172 16.853 1.00 85.12 94 GLN A CA 1
ATOM 715 C C . GLN A 1 94 ? 12.683 -5.466 15.561 1.00 85.12 94 GLN A C 1
ATOM 717 O O . GLN A 1 94 ? 13.743 -6.084 15.601 1.00 85.12 94 GLN A O 1
ATOM 722 N N . GLN A 1 95 ? 12.169 -5.015 14.415 1.00 80.25 95 GLN A N 1
ATOM 723 C CA . GLN A 1 95 ? 12.758 -5.254 13.093 1.00 80.25 95 GLN A CA 1
ATOM 724 C C . GLN A 1 95 ? 13.694 -4.122 12.635 1.00 80.25 95 GLN A C 1
ATOM 726 O O . GLN A 1 95 ? 14.141 -4.122 11.493 1.00 80.25 95 GLN A O 1
ATOM 731 N N . SER A 1 96 ? 14.000 -3.150 13.506 1.00 81.31 96 SER A N 1
ATOM 732 C CA . SER A 1 96 ? 14.766 -1.937 13.161 1.00 81.31 96 SER A CA 1
ATOM 733 C C . SER A 1 96 ? 14.184 -1.154 11.971 1.00 81.31 96 SER A C 1
ATOM 735 O O . SER A 1 96 ? 14.908 -0.555 11.177 1.00 81.31 96 SER A O 1
ATOM 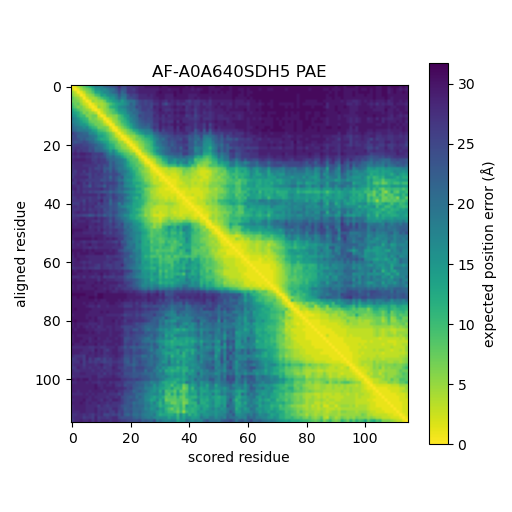737 N N . HIS A 1 97 ? 12.858 -1.152 11.840 1.00 76.06 97 HIS A N 1
ATOM 738 C CA . HIS A 1 97 ? 12.119 -0.460 10.788 1.00 76.06 97 HIS A CA 1
ATOM 739 C C . HIS A 1 97 ? 11.490 0.847 11.292 1.00 76.06 97 HIS A C 1
ATOM 741 O O . HIS A 1 97 ? 11.126 1.003 12.460 1.00 76.06 97 HIS A O 1
ATOM 747 N N . VAL A 1 98 ? 11.293 1.796 10.375 1.00 74.88 98 VAL A N 1
ATOM 748 C CA . VAL A 1 98 ? 10.592 3.054 10.662 1.00 74.88 98 VAL A CA 1
ATOM 749 C C . VAL A 1 98 ? 9.082 2.806 10.690 1.00 74.88 98 VAL A C 1
ATOM 751 O O . VAL A 1 98 ? 8.466 2.498 9.671 1.00 74.88 98 VAL A O 1
ATOM 754 N N . HIS A 1 99 ? 8.470 2.978 11.864 1.00 75.31 99 HIS A N 1
ATOM 755 C CA . HIS A 1 99 ? 7.022 2.816 12.031 1.00 75.31 99 HIS A CA 1
ATOM 756 C C . HIS A 1 99 ? 6.210 3.995 11.465 1.00 75.31 99 HIS A C 1
ATOM 758 O O . HIS A 1 99 ? 5.057 3.801 11.077 1.00 75.31 99 HIS A O 1
ATOM 764 N N . ARG A 1 100 ? 6.773 5.220 11.426 1.00 74.06 100 ARG A N 1
ATOM 765 C CA . ARG A 1 100 ? 6.154 6.413 10.815 1.00 74.06 100 ARG A CA 1
ATOM 766 C C . ARG A 1 100 ? 7.173 7.420 10.253 1.00 74.06 100 ARG A C 1
ATOM 768 O O . ARG A 1 100 ? 8.100 7.763 10.981 1.00 74.06 100 ARG A O 1
ATOM 775 N N . PRO A 1 101 ? 6.935 7.977 9.044 1.00 68.38 101 PRO A N 1
ATOM 776 C CA . PRO A 1 101 ? 5.947 7.528 8.051 1.00 68.38 101 PRO A CA 1
ATOM 777 C C . PRO A 1 101 ? 6.251 6.086 7.596 1.00 68.38 101 PRO A C 1
ATOM 779 O O . PRO A 1 101 ? 7.406 5.746 7.378 1.00 68.38 101 PRO A O 1
ATOM 782 N N . CYS A 1 102 ? 5.233 5.218 7.521 1.00 68.19 102 CYS A N 1
ATOM 783 C CA . CYS A 1 102 ? 5.416 3.815 7.130 1.00 68.19 102 CYS A CA 1
ATOM 784 C C . CYS A 1 102 ? 5.365 3.659 5.607 1.00 68.19 102 CYS A C 1
ATOM 786 O O . CYS A 1 102 ? 4.552 4.309 4.943 1.00 68.19 102 CYS A O 1
ATOM 788 N N . THR A 1 103 ? 6.177 2.757 5.058 1.00 76.56 103 THR A N 1
ATOM 789 C CA . THR A 1 103 ? 6.018 2.314 3.669 1.00 76.56 103 THR A CA 1
ATOM 790 C C . THR A 1 103 ? 4.926 1.248 3.586 1.00 76.56 103 THR A C 1
ATOM 792 O O . THR A 1 103 ? 4.618 0.564 4.568 1.00 76.56 103 THR A O 1
ATOM 795 N N . THR A 1 104 ? 4.335 1.084 2.403 1.00 76.81 104 THR A N 1
ATOM 796 C CA . THR A 1 104 ? 3.345 0.021 2.166 1.00 76.81 104 THR A CA 1
ATOM 797 C C . THR A 1 104 ? 3.972 -1.358 2.385 1.00 76.81 104 THR A C 1
ATOM 799 O O . THR A 1 104 ? 3.319 -2.232 2.945 1.00 76.81 104 THR A O 1
ATOM 802 N N . ALA A 1 105 ? 5.260 -1.525 2.057 1.00 75.50 105 ALA A N 1
ATOM 803 C CA . ALA A 1 105 ? 6.025 -2.744 2.326 1.00 75.50 105 ALA A CA 1
ATOM 804 C C . ALA A 1 105 ? 6.041 -3.101 3.820 1.00 75.50 105 ALA A C 1
ATOM 806 O O . ALA A 1 105 ? 5.727 -4.232 4.185 1.00 75.50 105 ALA A O 1
ATOM 807 N N . THR A 1 106 ? 6.316 -2.127 4.693 1.00 75.06 106 THR A N 1
ATOM 808 C CA .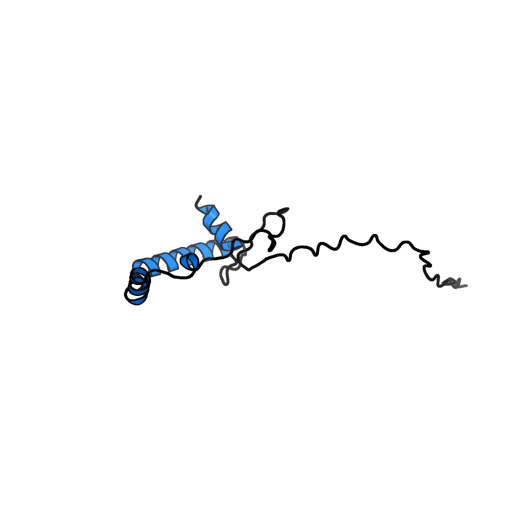 THR A 1 106 ? 6.287 -2.331 6.149 1.00 75.06 106 THR A CA 1
ATOM 809 C C . THR A 1 106 ? 4.892 -2.722 6.640 1.00 75.06 106 THR A C 1
ATOM 811 O O . THR A 1 106 ? 4.762 -3.578 7.514 1.00 75.06 106 THR A O 1
ATOM 814 N N . TYR A 1 107 ? 3.834 -2.134 6.071 1.00 76.94 107 TYR A N 1
ATOM 815 C CA . TYR A 1 107 ? 2.459 -2.478 6.441 1.00 76.94 107 TYR A CA 1
ATOM 816 C C . TYR A 1 107 ? 2.062 -3.890 5.990 1.00 76.94 107 TYR A C 1
ATOM 818 O O . TYR A 1 107 ? 1.487 -4.640 6.775 1.00 76.94 107 TYR A O 1
ATOM 826 N N . VAL A 1 108 ? 2.397 -4.277 4.757 1.00 80.12 108 VAL A N 1
ATOM 827 C CA . VAL A 1 108 ? 2.126 -5.629 4.244 1.00 80.12 108 VAL A CA 1
ATOM 828 C C . VAL A 1 108 ? 2.897 -6.676 5.045 1.00 80.12 108 VAL A C 1
ATOM 830 O O . VAL A 1 108 ? 2.311 -7.685 5.428 1.00 80.12 108 VAL A O 1
ATOM 833 N N . ALA A 1 109 ? 4.160 -6.409 5.391 1.00 77.56 109 ALA A N 1
ATOM 834 C CA . ALA A 1 109 ? 4.947 -7.287 6.255 1.00 77.56 109 ALA A CA 1
ATOM 835 C C . ALA A 1 109 ? 4.318 -7.460 7.649 1.00 77.56 109 ALA A C 1
ATOM 837 O O . ALA A 1 109 ? 4.331 -8.558 8.196 1.00 77.56 109 ALA A O 1
ATOM 838 N N . TYR A 1 110 ? 3.729 -6.400 8.214 1.00 80.81 110 TYR A N 1
ATOM 839 C CA . TYR A 1 110 ? 2.968 -6.479 9.463 1.00 80.81 110 TYR A CA 1
ATOM 840 C C . TYR A 1 110 ? 1.707 -7.337 9.310 1.00 80.81 110 TYR A C 1
ATOM 842 O O . TYR A 1 110 ? 1.506 -8.264 10.089 1.00 80.81 110 TYR A O 1
ATOM 850 N N . VAL A 1 111 ? 0.873 -7.084 8.295 1.00 79.69 111 VAL A N 1
ATOM 851 C CA . VAL A 1 111 ? -0.379 -7.838 8.085 1.00 79.69 111 VAL A CA 1
ATOM 852 C C . VAL A 1 111 ? -0.114 -9.321 7.815 1.00 79.69 111 VAL A C 1
ATOM 854 O O . VAL A 1 111 ? -0.847 -10.162 8.328 1.00 79.69 111 VAL A O 1
ATOM 857 N N . ALA A 1 112 ? 0.957 -9.648 7.088 1.00 80.00 112 ALA A N 1
ATOM 858 C CA . ALA A 1 112 ? 1.357 -11.025 6.806 1.00 80.00 112 ALA A CA 1
ATOM 859 C C . ALA A 1 112 ? 1.635 -11.859 8.072 1.00 80.00 112 ALA A C 1
ATOM 861 O O . ALA A 1 112 ? 1.562 -13.077 8.011 1.00 80.00 112 ALA A O 1
ATOM 862 N N . THR A 1 113 ? 1.907 -11.235 9.226 1.00 79.25 113 THR A N 1
ATOM 863 C CA . THR A 1 113 ? 2.091 -11.962 10.500 1.00 79.25 113 THR A CA 1
ATOM 864 C C . THR A 1 113 ? 0.797 -12.510 11.111 1.00 79.25 113 THR A C 1
ATOM 866 O O . THR A 1 113 ? 0.862 -13.295 12.054 1.00 79.25 113 THR A O 1
ATOM 869 N N . PHE A 1 114 ? -0.371 -12.101 10.603 1.00 75.81 114 PHE A N 1
ATOM 870 C CA . PHE A 1 114 ? -1.689 -12.515 11.103 1.00 75.81 114 PHE A CA 1
ATOM 871 C C . PHE A 1 114 ? -2.410 -13.509 10.179 1.00 75.81 114 PHE A C 1
ATOM 873 O O . PHE A 1 114 ? -3.572 -13.831 10.438 1.00 75.81 114 PHE A O 1
ATOM 880 N N . ILE A 1 115 ? -1.755 -13.936 9.097 1.00 67.88 115 ILE A N 1
ATOM 881 C CA . ILE A 1 115 ? -2.244 -14.919 8.119 1.00 67.88 115 ILE A CA 1
ATOM 882 C C . ILE A 1 115 ? -1.523 -16.239 8.381 1.00 67.88 115 ILE A C 1
ATOM 884 O O . ILE A 1 115 ? -2.216 -17.279 8.392 1.00 67.88 115 ILE A O 1
#

Mean predicted aligned error: 17.17 Å

Sequence (115 aa):
MDDEAEVVDAELADNGHLPAAHSDTAPSRPVVDRHTILARGEALPTEAGQLTYTERDLYVSEATAERLKNKSKPRNTSKTCDSQRGMLKTQCEQQSHVHRPCTTATYVAYVATFI

Nearest PDB structures (foldseek):
  7nbu-assembly1_l  TM=2.801E-01  e=9.099E+00  Escherichia coli K-12

pLDDT: mean 72.36, std 9.54, range [42.62, 88.56]